Protein AF-A0A932GS89-F1 (afdb_monomer_lite)

InterPro domains:
  IPR000674 Aldehyde oxidase/xanthine dehydrogenase, a/b hammerhead [PF01315] (22-77)
  IPR000674 Aldehyde oxidase/xanthine dehydrogenase, a/b hammerhead [SM01008] (22-82)
  IPR016208 Aldehyde oxidase/xanthine dehydrogenase-like [PTHR11908] (4-77)
  IPR036856 Aldehyde oxidase/xanthine dehydrogenase, a/b hammerhead superfamily [SSF54665] (4-77)

Foldseek 3Di:
DDDDDPPPPDPDDDVCPVCVVVVVDDDPVNDDDVPDDDDDDDDDPDPDDFPPDDDCVVVVPDPPDPDDDAPVNDDPVDPRPGDDD

Secondary structure (DSSP, 8-state):
-PPP-SSTT--PPPTTHHHHHTT-S--GGG---TT---------SSSS--------HHHHTSTT------GGGS-TTSTTSS---

Organism: Tectimicrobiota bacterium (NCBI:txid2528274)

Radius of gyration: 24.24 Å; chains: 1; bounding box: 48×27×71 Å

Sequence (85 aa):
MTRSLAVVGKSLTRLGALEKVTGRSQYTGDLTLPGMLHAKILRSPHPHARIVSIDTCAAQALPGVAAVVTPRDVAPDTRLQPDRA

pLDDT: mean 88.89, std 12.45, range [46.53, 97.56]

Structure (mmCIF, N/CA/C/O backbone):
data_AF-A0A932GS89-F1
#
_entry.id   AF-A0A932GS89-F1
#
loop_
_atom_site.group_PDB
_atom_site.id
_atom_site.type_symbol
_atom_site.label_atom_id
_atom_site.label_alt_id
_atom_site.label_comp_id
_atom_site.label_asym_id
_atom_site.label_entity_id
_atom_site.label_seq_id
_atom_site.pdbx_PDB_ins_code
_atom_site.Cartn_x
_atom_site.Cartn_y
_atom_site.Cartn_z
_atom_site.occupancy
_atom_site.B_iso_or_equiv
_atom_site.auth_seq_id
_atom_site.auth_comp_id
_atom_site.auth_asym_id
_atom_site.auth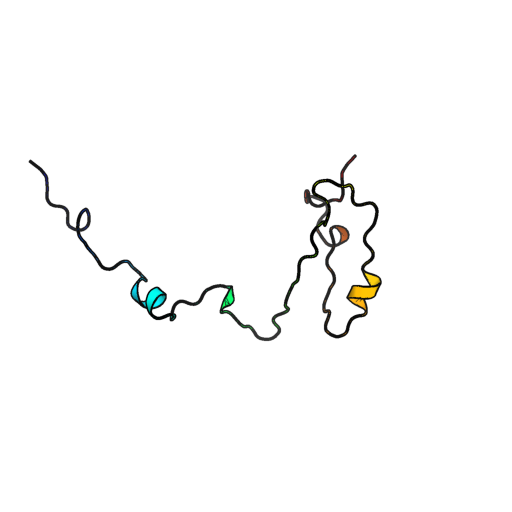_atom_id
_atom_site.pdbx_PDB_model_num
ATOM 1 N N . MET A 1 1 ? 6.700 17.573 -51.328 1.00 49.59 1 MET A N 1
ATOM 2 C CA . MET A 1 1 ? 8.103 17.463 -50.872 1.00 49.59 1 MET A CA 1
ATOM 3 C C . MET A 1 1 ? 8.102 17.234 -49.372 1.00 49.59 1 MET A C 1
ATOM 5 O O . MET A 1 1 ? 7.642 18.103 -48.643 1.00 49.59 1 MET A O 1
ATOM 9 N N . THR A 1 2 ? 8.533 16.063 -48.906 1.00 72.38 2 THR A N 1
ATOM 10 C CA . THR A 1 2 ? 8.522 15.740 -47.470 1.00 72.38 2 THR A CA 1
ATOM 11 C C . THR A 1 2 ? 9.821 16.231 -46.842 1.00 72.38 2 THR A C 1
ATOM 13 O O . THR A 1 2 ? 10.903 15.790 -47.222 1.00 72.38 2 THR A O 1
ATOM 16 N N . ARG A 1 3 ? 9.727 17.184 -45.911 1.00 83.00 3 ARG A N 1
ATOM 17 C CA . ARG A 1 3 ? 10.891 17.738 -45.212 1.00 83.00 3 ARG A CA 1
ATOM 18 C C . ARG A 1 3 ? 11.427 16.702 -44.220 1.00 83.00 3 ARG A C 1
ATOM 20 O O . ARG A 1 3 ? 10.674 16.215 -43.382 1.00 83.00 3 ARG A O 1
ATOM 27 N N . SER A 1 4 ? 12.715 16.373 -44.311 1.00 87.25 4 SER A N 1
ATOM 28 C CA . SER A 1 4 ? 13.385 15.505 -43.333 1.00 87.25 4 SER A CA 1
ATOM 29 C C . SER A 1 4 ? 13.492 16.226 -41.988 1.00 87.25 4 SER A C 1
ATOM 31 O O . SER A 1 4 ? 13.956 17.367 -41.926 1.00 87.25 4 SER A O 1
ATOM 33 N N . LEU A 1 5 ? 13.040 15.566 -40.922 1.00 93.31 5 LEU A N 1
ATOM 34 C CA . LEU A 1 5 ? 13.041 16.082 -39.554 1.00 93.31 5 LEU A CA 1
ATOM 35 C C . LEU A 1 5 ? 14.154 15.411 -38.735 1.00 93.31 5 LEU A C 1
ATOM 37 O O . LEU A 1 5 ? 14.505 14.254 -38.972 1.00 93.31 5 LEU A O 1
ATOM 41 N N . ALA A 1 6 ? 14.703 16.141 -37.760 1.00 91.06 6 ALA A N 1
ATOM 42 C CA . ALA A 1 6 ? 15.834 15.670 -36.956 1.00 91.06 6 ALA A CA 1
ATOM 43 C C . ALA A 1 6 ? 15.473 14.493 -36.029 1.00 91.06 6 ALA A C 1
ATOM 45 O O . ALA A 1 6 ? 16.287 13.599 -35.826 1.00 91.06 6 ALA A O 1
ATOM 46 N N . VAL A 1 7 ? 14.251 14.485 -35.485 1.00 92.88 7 VAL A N 1
ATOM 47 C CA . VAL A 1 7 ? 13.807 13.517 -34.461 1.00 92.88 7 VAL A CA 1
ATOM 48 C C . VAL A 1 7 ? 12.648 12.653 -34.958 1.00 92.88 7 VAL A C 1
ATOM 50 O O . VAL A 1 7 ? 12.630 11.440 -34.759 1.00 92.88 7 VAL A O 1
ATOM 53 N N . VAL A 1 8 ? 11.66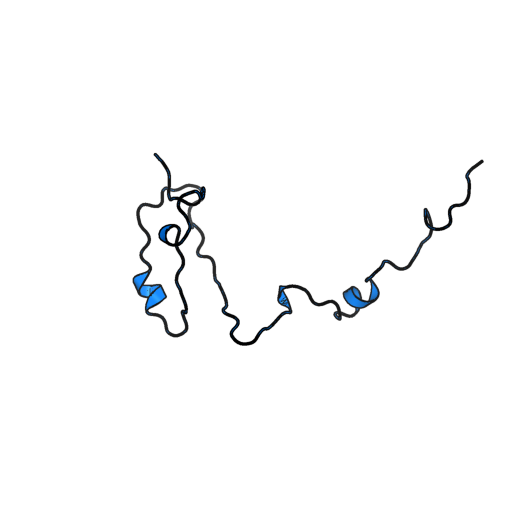6 13.270 -35.617 1.00 91.69 8 VAL A N 1
ATOM 54 C CA . VAL A 1 8 ? 10.450 12.583 -36.068 1.00 91.69 8 VAL A CA 1
ATOM 55 C C . VAL A 1 8 ? 10.796 11.553 -37.146 1.00 91.69 8 VAL A C 1
ATOM 57 O O . VAL A 1 8 ? 11.459 11.872 -38.132 1.00 91.69 8 VAL A O 1
ATOM 60 N N . GLY A 1 9 ? 10.338 10.312 -36.951 1.00 91.94 9 GLY A N 1
ATOM 61 C CA . GLY A 1 9 ? 10.577 9.195 -37.871 1.00 91.94 9 GLY A CA 1
ATOM 62 C C . GLY A 1 9 ? 11.952 8.529 -37.737 1.00 91.94 9 GLY A C 1
ATOM 63 O O . GLY A 1 9 ? 12.303 7.702 -38.575 1.00 91.94 9 GLY A O 1
ATOM 64 N N . LYS A 1 10 ? 12.746 8.874 -36.714 1.00 92.12 10 LYS A N 1
ATOM 65 C CA . LYS A 1 10 ? 14.044 8.241 -36.436 1.00 92.12 10 LYS A CA 1
ATOM 66 C C . LYS A 1 10 ? 13.909 7.181 -35.339 1.00 92.12 10 LYS A C 1
ATOM 68 O O . LYS A 1 10 ? 13.255 7.412 -34.326 1.00 92.12 10 LYS A O 1
ATOM 73 N N . SER A 1 11 ? 14.568 6.035 -35.520 1.00 93.00 11 SER A N 1
ATOM 74 C CA . SER A 1 11 ? 14.686 4.998 -34.486 1.00 93.00 11 SER A CA 1
ATOM 75 C C . SER A 1 11 ? 15.756 5.398 -33.470 1.00 93.00 11 SER A C 1
ATOM 77 O O . SER A 1 11 ? 16.911 4.990 -33.573 1.00 93.00 11 SER A O 1
ATOM 79 N N . LEU A 1 12 ? 15.381 6.252 -32.520 1.00 92.75 12 LEU A N 1
ATOM 80 C CA . LEU A 1 12 ? 16.260 6.711 -31.447 1.00 92.75 12 LEU A CA 1
ATOM 81 C C . LEU A 1 12 ? 16.095 5.840 -30.201 1.00 92.75 12 LEU A C 1
ATOM 83 O O . LEU A 1 12 ? 15.001 5.357 -29.902 1.00 92.75 12 LEU A O 1
ATOM 87 N N . THR A 1 13 ? 17.170 5.690 -29.428 1.00 92.94 13 THR A N 1
ATOM 88 C CA . THR A 1 13 ? 17.093 5.055 -28.110 1.00 92.94 13 THR A CA 1
ATOM 89 C C . THR A 1 13 ? 16.167 5.862 -27.209 1.00 92.94 13 THR A C 1
ATOM 91 O O . THR A 1 13 ? 16.361 7.059 -26.995 1.00 92.94 13 THR A O 1
ATOM 94 N N . ARG A 1 14 ? 15.146 5.200 -26.663 1.00 92.50 14 ARG A N 1
ATOM 95 C CA . ARG A 1 14 ? 14.184 5.833 -25.761 1.00 92.50 14 ARG A CA 1
ATOM 96 C C . ARG A 1 14 ? 14.875 6.279 -24.468 1.00 92.50 14 ARG A C 1
ATOM 98 O O . ARG A 1 14 ? 15.621 5.516 -23.854 1.00 92.50 14 ARG A O 1
ATOM 105 N N . LEU A 1 15 ? 14.558 7.492 -24.017 1.00 93.38 15 LEU A N 1
ATOM 106 C CA . LEU A 1 15 ? 15.035 8.017 -22.738 1.00 93.38 15 LEU A CA 1
ATOM 107 C C . LEU A 1 15 ? 14.654 7.075 -21.582 1.00 93.38 15 LEU A C 1
ATOM 109 O O . LEU A 1 15 ? 13.498 6.654 -21.461 1.00 93.38 15 LEU A O 1
ATOM 113 N N . GLY A 1 16 ? 15.640 6.719 -20.758 1.00 91.50 16 GLY A N 1
ATOM 114 C CA . GLY A 1 16 ? 15.471 5.788 -19.640 1.00 91.50 16 GLY A CA 1
ATOM 115 C C . GLY A 1 16 ? 15.248 4.326 -20.049 1.00 91.50 16 GLY A C 1
ATOM 116 O O . GLY A 1 16 ? 14.906 3.515 -19.196 1.00 91.50 16 GLY A O 1
ATOM 117 N N . ALA A 1 17 ? 15.407 3.955 -21.328 1.00 94.25 17 ALA A N 1
ATOM 118 C CA . ALA A 1 17 ? 15.257 2.560 -21.750 1.00 94.25 17 ALA A CA 1
ATOM 119 C C . ALA A 1 17 ? 16.305 1.654 -21.101 1.00 94.25 17 ALA A C 1
ATOM 121 O O . ALA A 1 17 ? 15.949 0.593 -20.601 1.00 94.25 17 ALA A O 1
ATOM 122 N N . LEU A 1 18 ? 17.568 2.093 -21.066 1.00 95.56 18 LEU A N 1
ATOM 123 C CA . LEU A 1 18 ? 18.668 1.301 -20.519 1.00 95.56 18 LEU A CA 1
ATOM 124 C C . LEU A 1 18 ? 18.447 0.956 -19.041 1.00 95.56 18 LEU A C 1
ATOM 126 O O . LEU A 1 18 ? 18.560 -0.201 -18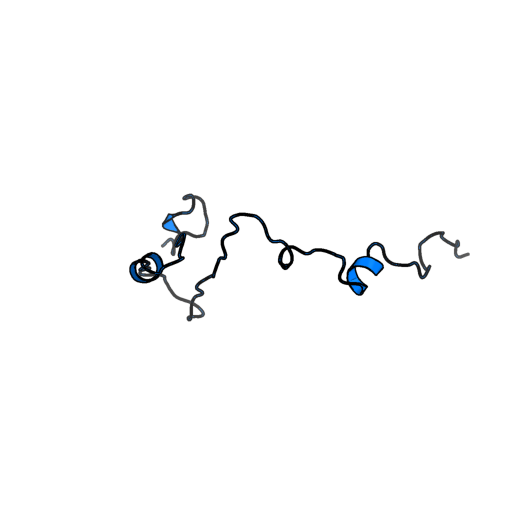.658 1.00 95.56 18 LEU A O 1
ATOM 130 N N . GLU A 1 19 ? 18.094 1.936 -18.212 1.00 95.56 19 GLU A N 1
ATOM 131 C CA . GLU A 1 19 ? 17.871 1.717 -16.776 1.00 95.56 19 GLU A CA 1
ATOM 132 C C . GLU A 1 19 ? 16.707 0.756 -16.515 1.00 95.56 19 GLU A C 1
ATOM 134 O O . GLU A 1 19 ? 16.808 -0.115 -15.653 1.00 95.56 19 GLU A O 1
ATOM 139 N N . LYS A 1 20 ? 15.641 0.850 -17.318 1.00 94.75 20 LYS A N 1
ATOM 140 C CA . LYS A 1 20 ? 14.474 -0.034 -17.215 1.00 94.75 20 LYS A CA 1
ATOM 141 C C . LYS A 1 20 ? 14.804 -1.472 -17.595 1.00 94.75 20 LYS A C 1
ATOM 143 O O . LYS A 1 20 ? 14.416 -2.386 -16.880 1.00 94.75 20 LYS A O 1
ATOM 148 N N . VAL A 1 21 ? 15.531 -1.682 -18.696 1.00 95.44 21 VAL A N 1
ATOM 149 C CA . VAL A 1 21 ? 15.884 -3.043 -19.148 1.00 95.44 21 VAL A CA 1
ATOM 150 C C . VAL A 1 21 ? 17.005 -3.672 -18.321 1.00 95.44 21 VAL A C 1
ATOM 152 O O . VAL A 1 21 ? 17.141 -4.888 -18.314 1.00 95.44 21 VAL A O 1
ATOM 155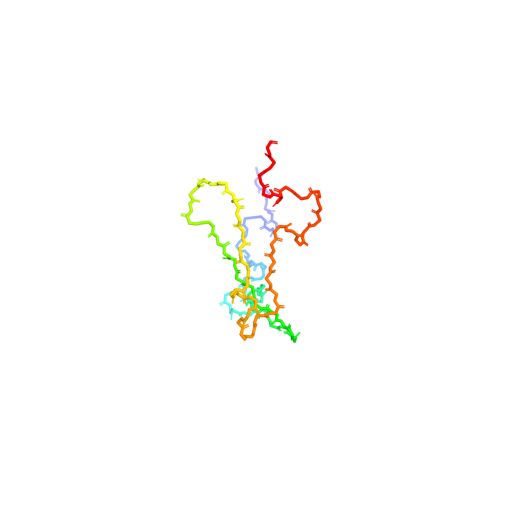 N N . THR A 1 22 ? 17.798 -2.862 -17.616 1.00 96.06 22 THR A N 1
ATOM 156 C CA . THR A 1 22 ? 18.863 -3.341 -16.717 1.00 96.06 22 THR A CA 1
ATOM 157 C C . THR A 1 22 ? 18.407 -3.507 -15.267 1.00 96.06 22 THR A C 1
ATOM 159 O O . THR A 1 22 ? 19.209 -3.927 -14.438 1.00 96.06 22 THR A O 1
ATOM 162 N N . GLY A 1 23 ? 17.155 -3.163 -14.939 1.00 94.38 23 GLY A N 1
ATOM 163 C CA . GLY A 1 23 ? 16.640 -3.207 -13.565 1.00 94.38 23 GLY A CA 1
ATOM 164 C C . GLY A 1 23 ? 17.258 -2.160 -12.631 1.00 94.38 23 GLY A C 1
ATOM 165 O O . GLY A 1 23 ? 17.209 -2.316 -11.418 1.00 94.38 23 GLY A O 1
ATOM 166 N N . ARG A 1 24 ? 17.871 -1.104 -13.180 1.00 95.06 24 ARG A N 1
ATOM 167 C CA . ARG A 1 24 ? 18.479 -0.011 -12.401 1.00 95.06 24 ARG A CA 1
ATOM 168 C C . ARG A 1 24 ? 17.489 1.092 -12.040 1.00 95.06 24 ARG A C 1
ATOM 170 O O . ARG A 1 24 ? 17.759 1.869 -11.128 1.00 95.06 24 ARG A O 1
ATOM 177 N N . SER A 1 25 ? 16.373 1.193 -12.760 1.00 95.19 25 SER A N 1
ATOM 178 C CA . SER A 1 25 ? 15.301 2.123 -12.407 1.00 95.19 25 SER A CA 1
ATOM 179 C C . SER A 1 25 ? 14.650 1.699 -11.092 1.00 95.19 25 SER A C 1
ATOM 181 O O . SER A 1 25 ? 14.180 0.573 -10.989 1.00 95.19 25 SER A O 1
ATOM 183 N N . GLN A 1 26 ? 14.591 2.615 -10.124 1.00 94.38 26 GLN A N 1
ATOM 184 C CA . GLN A 1 26 ? 13.864 2.412 -8.871 1.00 94.38 26 GLN A CA 1
ATOM 185 C C . GLN A 1 26 ? 12.416 2.880 -9.024 1.00 94.38 26 GLN A C 1
ATOM 187 O O . GLN A 1 26 ? 12.151 3.997 -9.477 1.00 94.38 26 GLN A O 1
ATOM 192 N N . TYR A 1 27 ? 11.484 2.031 -8.619 1.00 93.69 27 TYR A N 1
ATOM 193 C CA . TYR A 1 27 ? 10.059 2.312 -8.531 1.00 93.69 27 TYR A CA 1
ATOM 194 C C . TYR A 1 27 ? 9.630 2.402 -7.069 1.00 93.69 27 TYR A C 1
ATOM 196 O O . TYR A 1 27 ? 10.357 2.011 -6.164 1.00 93.69 27 TYR A O 1
ATOM 204 N N . THR A 1 28 ? 8.414 2.890 -6.815 1.00 94.31 28 THR A N 1
ATOM 205 C CA . THR A 1 28 ? 7.892 3.051 -5.446 1.00 94.31 28 THR A CA 1
ATOM 206 C C . THR A 1 28 ? 7.944 1.757 -4.627 1.00 94.31 28 THR A C 1
ATOM 208 O O . THR A 1 28 ? 8.149 1.823 -3.422 1.00 94.31 28 THR A O 1
ATOM 211 N N . GLY A 1 29 ? 7.794 0.592 -5.268 1.00 92.69 29 GLY A N 1
ATOM 212 C CA . GLY A 1 29 ? 7.889 -0.713 -4.606 1.00 92.69 29 GLY A CA 1
ATOM 213 C C . GLY A 1 29 ? 9.313 -1.152 -4.248 1.00 92.69 29 GLY A C 1
ATOM 214 O O . GLY A 1 29 ? 9.464 -2.040 -3.417 1.00 92.69 29 GLY A O 1
ATOM 215 N N . ASP A 1 30 ? 10.334 -0.525 -4.833 1.00 94.50 30 ASP A N 1
ATOM 216 C CA . ASP A 1 30 ? 11.745 -0.847 -4.581 1.00 94.50 30 ASP A CA 1
ATOM 217 C C . ASP A 1 30 ? 12.327 -0.011 -3.429 1.00 94.50 30 ASP A C 1
ATOM 219 O O . ASP A 1 30 ? 13.444 -0.249 -2.969 1.00 94.50 30 ASP A O 1
ATOM 223 N N . LEU A 1 31 ? 11.583 0.994 -2.958 1.00 94.56 31 LEU A N 1
ATOM 224 C CA . LEU A 1 31 ? 12.023 1.887 -1.895 1.00 94.56 31 LEU A CA 1
ATOM 225 C C . LEU A 1 31 ? 11.889 1.210 -0.528 1.00 94.56 31 LEU A C 1
ATOM 227 O O . LEU A 1 31 ? 10.857 0.636 -0.191 1.00 94.56 31 LEU A O 1
ATOM 231 N N . THR A 1 32 ? 12.924 1.337 0.298 1.00 95.25 32 THR A N 1
ATOM 232 C CA . THR A 1 32 ? 12.896 0.968 1.717 1.00 95.25 32 THR A CA 1
ATOM 233 C C . THR A 1 32 ? 13.489 2.113 2.523 1.00 95.25 32 THR A C 1
ATOM 235 O O . THR A 1 32 ? 14.604 2.555 2.251 1.00 95.25 32 THR A O 1
ATOM 238 N N . LEU A 1 33 ? 12.736 2.607 3.507 1.00 95.75 33 LEU A N 1
ATOM 239 C CA . LEU A 1 33 ? 13.127 3.735 4.353 1.00 95.75 33 LEU A CA 1
ATOM 240 C C . LEU A 1 33 ? 13.213 3.303 5.826 1.00 95.75 33 LEU A C 1
ATOM 242 O O . LEU A 1 33 ? 12.453 2.425 6.250 1.00 95.75 33 LEU A O 1
ATOM 246 N N . PRO A 1 34 ? 14.097 3.914 6.637 1.00 97.31 34 PRO A N 1
ATOM 247 C CA . PRO A 1 34 ? 14.123 3.674 8.077 1.00 97.31 34 PRO A CA 1
ATOM 248 C C . PRO A 1 34 ? 12.754 3.950 8.715 1.00 97.31 34 PRO A C 1
ATOM 250 O O . PRO A 1 34 ? 12.169 5.008 8.500 1.00 97.31 34 PRO A O 1
ATOM 253 N N . GLY A 1 35 ? 12.237 2.994 9.491 1.00 95.25 35 GLY A N 1
ATOM 254 C CA . GLY A 1 35 ? 10.933 3.113 10.158 1.00 95.25 35 GLY A CA 1
ATOM 255 C C . GLY A 1 35 ? 9.707 2.903 9.257 1.00 95.25 35 GLY A C 1
ATOM 256 O O . GLY A 1 35 ? 8.591 3.189 9.685 1.00 95.25 35 GLY A O 1
ATOM 257 N N . MET A 1 36 ? 9.881 2.410 8.026 1.00 97.12 36 MET A N 1
ATOM 258 C CA . MET A 1 36 ? 8.774 2.162 7.098 1.00 97.12 36 MET A CA 1
ATOM 259 C C . MET A 1 36 ? 7.770 1.136 7.649 1.00 97.12 36 MET A C 1
ATOM 261 O O . MET A 1 36 ? 8.108 -0.023 7.899 1.00 97.12 36 MET A O 1
ATOM 265 N N . LEU A 1 37 ? 6.511 1.558 7.783 1.00 96.69 37 LEU A N 1
ATOM 266 C CA . LEU A 1 37 ? 5.387 0.673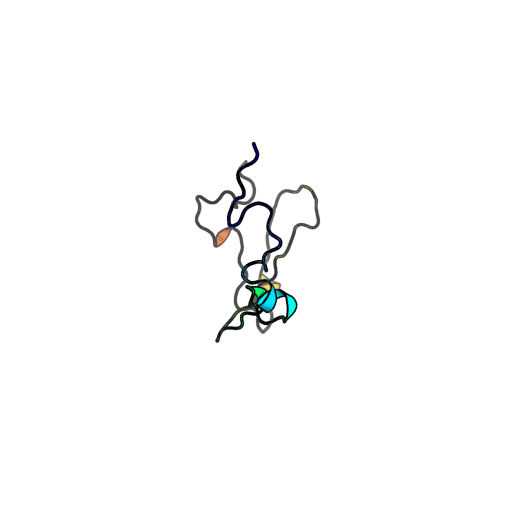 8.082 1.00 96.69 37 LEU A CA 1
ATOM 267 C C . LEU A 1 37 ? 4.843 0.038 6.801 1.00 96.69 37 LEU A C 1
ATOM 269 O O . LEU A 1 37 ? 4.848 0.650 5.734 1.00 96.69 37 LEU A O 1
ATOM 273 N N . HIS A 1 38 ? 4.309 -1.174 6.931 1.00 95.31 38 HIS A N 1
ATOM 274 C CA . HIS A 1 38 ? 3.604 -1.863 5.855 1.00 95.31 38 HIS A CA 1
ATOM 275 C C . HIS A 1 38 ? 2.099 -1.803 6.111 1.00 95.31 38 HIS A C 1
ATOM 277 O O . HIS A 1 38 ? 1.646 -2.020 7.235 1.00 95.31 38 HIS A O 1
ATOM 283 N N . ALA A 1 39 ? 1.320 -1.527 5.067 1.00 95.44 39 ALA A N 1
ATOM 284 C CA . ALA A 1 39 ? -0.133 -1.446 5.151 1.00 95.44 39 ALA A CA 1
ATOM 285 C C . ALA A 1 39 ? -0.799 -2.594 4.387 1.00 95.44 39 ALA A C 1
ATOM 287 O O . ALA A 1 39 ? -0.325 -3.031 3.337 1.00 95.44 39 ALA A O 1
ATOM 288 N N . LYS A 1 40 ? -1.948 -3.048 4.891 1.00 95.19 40 LYS A N 1
ATOM 289 C CA . LYS A 1 40 ? -2.825 -4.003 4.211 1.00 95.19 40 LYS A CA 1
ATOM 290 C C . LYS A 1 40 ? -4.254 -3.484 4.242 1.00 95.19 40 LYS A C 1
ATOM 292 O O . LYS A 1 40 ? -4.761 -3.114 5.294 1.00 95.19 40 LYS A O 1
ATOM 297 N N . ILE A 1 41 ? -4.904 -3.492 3.083 1.00 95.62 41 ILE A N 1
ATOM 298 C CA . ILE A 1 41 ? -6.286 -3.030 2.937 1.00 95.62 41 ILE A CA 1
ATOM 299 C C . ILE A 1 41 ? -7.227 -4.225 3.102 1.00 95.62 41 ILE A C 1
ATOM 301 O O . ILE A 1 41 ? -7.170 -5.175 2.316 1.00 95.62 41 ILE A O 1
ATOM 305 N N . LEU A 1 42 ? -8.114 -4.165 4.098 1.00 94.94 42 LEU A N 1
ATOM 306 C CA . LEU A 1 42 ? -9.261 -5.066 4.198 1.00 94.94 42 LEU A CA 1
ATOM 307 C C . LEU A 1 42 ? -10.350 -4.581 3.235 1.00 94.94 42 LEU A C 1
ATOM 309 O O . LEU A 1 42 ? -10.807 -3.444 3.328 1.00 94.94 42 LEU A O 1
ATOM 313 N N . ARG A 1 43 ? -10.742 -5.433 2.285 1.00 94.81 43 ARG A N 1
ATOM 314 C CA . ARG A 1 43 ? -11.753 -5.114 1.267 1.00 94.81 43 ARG A CA 1
ATOM 315 C C . ARG A 1 43 ? -13.068 -5.821 1.566 1.00 94.81 43 ARG A C 1
ATOM 317 O O . ARG A 1 43 ? -13.071 -6.885 2.180 1.00 94.81 43 ARG A O 1
ATOM 324 N N . SER A 1 44 ? -14.168 -5.230 1.103 1.00 94.12 44 SER A N 1
ATOM 325 C CA . SER A 1 44 ? -15.492 -5.842 1.204 1.00 94.12 44 SER A CA 1
ATOM 326 C C . SER A 1 44 ? -15.509 -7.208 0.503 1.00 94.12 44 SER A C 1
ATOM 328 O O . SER A 1 44 ? -15.065 -7.293 -0.645 1.00 94.12 44 SER A O 1
ATOM 330 N N . PRO A 1 45 ? -16.047 -8.261 1.143 1.00 96.00 45 PRO A N 1
ATOM 331 C CA . PRO A 1 45 ? -16.324 -9.527 0.472 1.00 96.00 45 PRO A CA 1
ATOM 332 C C . PRO A 1 45 ? -17.618 -9.472 -0.359 1.00 96.00 45 PRO A C 1
ATOM 334 O O . PRO A 1 45 ? -17.878 -10.375 -1.148 1.00 96.00 45 PRO A O 1
ATOM 337 N N . HIS A 1 46 ? -18.428 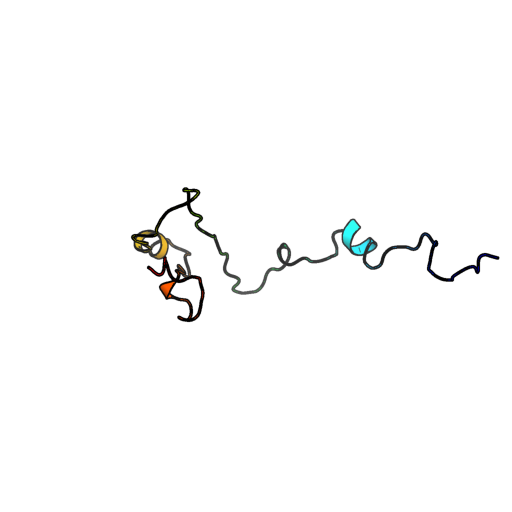-8.419 -0.198 1.00 95.75 46 HIS A N 1
ATOM 338 C CA . HIS A 1 46 ? -19.697 -8.232 -0.898 1.00 95.75 46 HIS A CA 1
ATOM 339 C C . HIS A 1 46 ? -19.562 -7.179 -2.010 1.00 95.75 46 HIS A C 1
ATOM 341 O O . HIS A 1 46 ? -18.931 -6.142 -1.777 1.00 95.75 46 HIS A O 1
ATOM 347 N N . PRO A 1 47 ? -20.201 -7.378 -3.178 1.00 95.69 47 PRO A N 1
ATOM 348 C CA . PRO A 1 47 ? -20.179 -6.404 -4.272 1.00 95.69 47 PRO A CA 1
ATOM 349 C C . PRO A 1 47 ? -20.929 -5.106 -3.934 1.00 95.69 47 PRO A C 1
ATOM 351 O O . PRO A 1 47 ? -20.544 -4.040 -4.404 1.00 95.69 47 PRO A O 1
ATOM 354 N N . HIS A 1 48 ? -21.975 -5.183 -3.103 1.00 94.62 48 HIS A N 1
ATOM 355 C CA . HIS A 1 48 ? -22.719 -4.032 -2.593 1.00 94.62 48 HIS A CA 1
ATOM 356 C C . HIS A 1 48 ? -23.284 -4.352 -1.207 1.00 94.62 48 HIS A C 1
ATOM 358 O O . HIS A 1 48 ? -23.984 -5.351 -1.039 1.00 94.62 48 HIS A O 1
ATOM 364 N N . ALA A 1 49 ? -22.966 -3.528 -0.212 1.00 90.12 49 ALA A N 1
ATOM 365 C CA . ALA A 1 49 ? -23.434 -3.695 1.158 1.00 90.12 49 ALA A CA 1
ATOM 366 C C . ALA A 1 49 ? -23.333 -2.375 1.926 1.00 90.12 49 ALA A C 1
ATOM 368 O O . ALA A 1 49 ? -22.551 -1.495 1.567 1.00 90.12 49 ALA A O 1
ATOM 369 N N . ARG A 1 50 ? -24.099 -2.280 3.014 1.00 90.81 50 ARG A N 1
ATOM 370 C CA . ARG A 1 50 ? -24.000 -1.201 3.996 1.00 90.81 50 ARG A CA 1
ATOM 371 C C . ARG A 1 50 ? -23.063 -1.603 5.137 1.00 90.81 50 ARG A C 1
ATOM 373 O O . ARG A 1 50 ? -23.176 -2.725 5.634 1.00 90.81 50 ARG A O 1
ATOM 380 N N . ILE A 1 51 ? -22.177 -0.707 5.579 1.00 90.50 51 ILE A N 1
ATOM 381 C CA . ILE A 1 51 ? -21.287 -0.977 6.716 1.00 90.50 51 ILE A CA 1
ATOM 382 C C . ILE A 1 51 ? -22.052 -0.690 8.011 1.00 90.50 51 ILE A C 1
ATOM 384 O O . ILE A 1 51 ? -22.182 0.452 8.430 1.00 90.50 51 ILE A O 1
ATOM 388 N N . VAL A 1 52 ? -22.556 -1.737 8.667 1.00 91.94 52 VAL A N 1
ATOM 389 C CA . VAL A 1 52 ? -23.277 -1.588 9.947 1.00 91.94 52 VAL A CA 1
ATOM 390 C C . VAL A 1 52 ? -22.309 -1.352 11.109 1.00 91.94 52 VAL A C 1
ATOM 392 O O . VAL A 1 52 ? -22.566 -0.527 11.983 1.00 91.94 52 VAL A O 1
ATOM 395 N N . SER A 1 53 ? -21.184 -2.066 11.127 1.00 91.81 53 SER A N 1
ATOM 396 C CA . SER A 1 53 ? -20.170 -1.957 12.174 1.00 91.81 53 SER A CA 1
ATOM 397 C C . SER A 1 53 ? -18.787 -2.358 11.658 1.00 91.81 53 SER A C 1
ATOM 399 O O . SER A 1 53 ? -18.655 -3.087 10.675 1.00 91.81 53 SER A O 1
ATOM 401 N N . ILE A 1 54 ? -17.751 -1.854 12.332 1.00 93.50 54 ILE A N 1
ATOM 402 C CA . ILE A 1 54 ? -16.351 -2.246 12.148 1.00 93.50 54 ILE A CA 1
ATOM 403 C C . ILE A 1 54 ? -15.787 -2.483 13.549 1.00 93.50 54 ILE A C 1
ATOM 405 O O . ILE A 1 54 ? -15.781 -1.556 14.357 1.00 93.50 54 ILE A O 1
ATOM 409 N N . ASP A 1 55 ? -15.328 -3.702 13.826 1.00 94.69 55 ASP A N 1
ATOM 410 C CA . ASP A 1 55 ? -14.595 -4.037 15.051 1.00 94.69 55 ASP A CA 1
ATOM 411 C C . ASP A 1 55 ? -13.104 -4.196 14.731 1.00 94.69 55 ASP A C 1
ATOM 413 O O . ASP A 1 55 ? -12.714 -5.003 13.884 1.00 94.69 55 ASP A O 1
ATOM 417 N N . THR A 1 56 ? -12.271 -3.392 15.389 1.00 96.56 56 THR A N 1
ATOM 418 C CA . THR A 1 56 ? -10.817 -3.359 15.195 1.00 96.56 56 THR A CA 1
ATOM 419 C C . THR A 1 56 ? -10.043 -4.027 16.326 1.00 96.56 56 THR A C 1
ATOM 421 O O . THR A 1 56 ? -8.820 -4.127 16.223 1.00 96.56 56 THR A O 1
ATOM 424 N N . CYS A 1 57 ? -10.716 -4.494 17.385 1.00 97.12 57 CYS A N 1
ATOM 425 C CA . CYS A 1 57 ? -10.079 -4.919 18.633 1.00 97.12 57 CYS A CA 1
ATOM 426 C C . CYS A 1 57 ? -9.046 -6.030 18.408 1.00 97.12 57 CYS A C 1
ATOM 428 O O . CYS A 1 57 ? -7.886 -5.901 18.801 1.00 97.12 57 CYS A O 1
ATOM 430 N N . ALA A 1 58 ? -9.435 -7.084 17.687 1.00 96.94 58 ALA A N 1
ATOM 431 C CA . ALA A 1 58 ? -8.546 -8.206 17.403 1.00 96.94 58 ALA A CA 1
ATOM 432 C C . ALA A 1 58 ? -7.314 -7.786 16.587 1.00 96.94 58 ALA A C 1
ATOM 434 O O . ALA A 1 58 ? -6.210 -8.237 16.871 1.00 96.94 58 ALA A O 1
ATOM 435 N N . ALA A 1 59 ? -7.486 -6.904 15.597 1.00 96.44 59 ALA A N 1
ATOM 436 C CA . ALA A 1 59 ? -6.382 -6.432 14.767 1.00 96.44 59 ALA A CA 1
ATOM 437 C C . ALA A 1 59 ? -5.413 -5.540 15.559 1.00 96.44 59 ALA A C 1
ATOM 439 O O . ALA A 1 59 ? -4.205 -5.683 15.415 1.00 96.44 59 ALA A O 1
ATOM 440 N N . GLN A 1 60 ? -5.929 -4.663 16.423 1.00 96.56 60 GLN A N 1
ATOM 441 C CA . GLN A 1 60 ? -5.117 -3.786 17.276 1.00 96.56 60 GLN A CA 1
ATOM 442 C C . GLN A 1 60 ? -4.314 -4.560 18.330 1.00 96.56 60 GLN A C 1
ATOM 444 O O . GLN A 1 60 ? -3.242 -4.114 18.722 1.00 96.56 60 GLN A O 1
ATOM 449 N N . ALA A 1 61 ? -4.811 -5.716 18.776 1.00 97.38 61 ALA A N 1
ATOM 450 C CA . ALA A 1 61 ? -4.130 -6.556 19.759 1.00 97.38 61 ALA A CA 1
ATOM 451 C C . ALA A 1 61 ? -2.966 -7.383 19.177 1.00 97.38 61 ALA A C 1
ATOM 453 O O . ALA A 1 61 ? -2.202 -7.980 19.938 1.00 97.38 61 ALA A O 1
ATOM 454 N N . LEU A 1 62 ? -2.822 -7.460 17.849 1.00 97.56 62 LEU A N 1
ATOM 455 C CA . LEU A 1 62 ? -1.775 -8.267 17.224 1.00 97.56 62 LEU A CA 1
ATOM 456 C C . LEU A 1 62 ? -0.387 -7.621 17.393 1.00 97.56 62 LEU A C 1
ATOM 458 O O . LEU A 1 62 ? -0.210 -6.444 17.063 1.00 97.56 62 LEU A O 1
ATOM 462 N N . PRO A 1 63 ? 0.637 -8.390 17.811 1.00 97.38 63 PRO A N 1
ATOM 463 C CA . PRO A 1 63 ? 2.012 -7.904 17.836 1.00 97.38 63 PRO A CA 1
ATOM 464 C C . PRO A 1 63 ? 2.462 -7.408 16.456 1.00 97.38 63 PRO A C 1
ATOM 466 O O . PRO A 1 63 ? 2.282 -8.091 15.449 1.00 97.38 63 PRO A O 1
ATOM 469 N N . GLY A 1 64 ? 3.069 -6.221 16.412 1.00 95.75 64 GLY A N 1
ATOM 470 C CA . GLY A 1 64 ? 3.569 -5.608 15.176 1.00 95.75 64 GLY A CA 1
ATOM 471 C C . GLY A 1 64 ? 2.549 -4.757 14.413 1.00 95.75 64 GLY A C 1
ATOM 472 O O . GLY A 1 64 ? 2.924 -4.105 13.438 1.00 95.75 64 GLY A O 1
ATOM 473 N N . VAL A 1 65 ? 1.288 -4.697 14.851 1.00 97.56 65 VAL A N 1
ATOM 474 C CA . VAL A 1 65 ? 0.320 -3.738 14.306 1.00 97.56 65 VAL A CA 1
ATOM 475 C C . VAL A 1 65 ? 0.576 -2.361 14.908 1.00 97.56 65 VAL A C 1
ATOM 477 O O . VAL A 1 65 ? 0.391 -2.141 16.099 1.00 97.56 65 VAL A O 1
ATOM 480 N N . ALA A 1 66 ? 0.998 -1.419 14.064 1.00 96.81 66 ALA A N 1
ATOM 481 C CA . ALA A 1 66 ? 1.222 -0.036 14.480 1.00 96.81 66 ALA A CA 1
ATOM 482 C C . ALA A 1 66 ? -0.084 0.772 14.572 1.00 96.81 66 ALA A C 1
ATOM 484 O O . ALA A 1 66 ? -0.216 1.632 15.437 1.00 96.81 66 ALA A O 1
ATOM 485 N N . ALA A 1 67 ? -1.042 0.515 13.675 1.00 96.31 67 ALA A N 1
ATOM 486 C CA . ALA A 1 67 ? -2.331 1.199 13.640 1.00 96.31 67 ALA A CA 1
ATOM 487 C C . ALA A 1 67 ? -3.374 0.393 12.853 1.00 96.31 67 ALA A C 1
ATOM 489 O O . ALA A 1 67 ? -3.037 -0.354 11.932 1.00 96.31 67 ALA A O 1
ATOM 490 N N . VAL A 1 68 ? -4.650 0.614 13.175 1.00 96.62 68 VAL A N 1
ATOM 491 C CA . VAL A 1 68 ? -5.797 0.196 12.360 1.00 96.62 68 VAL A CA 1
ATOM 492 C C . VAL A 1 68 ? -6.581 1.453 12.017 1.00 96.62 68 VAL A C 1
ATOM 494 O O . VAL A 1 68 ? -7.067 2.126 12.918 1.00 96.62 68 VAL A O 1
ATOM 497 N N . VAL A 1 69 ? -6.658 1.777 10.727 1.00 94.38 69 VAL A N 1
ATOM 498 C CA . VAL A 1 69 ? -7.268 3.018 10.234 1.00 94.38 69 VAL A CA 1
ATOM 499 C C . VAL A 1 69 ? -8.636 2.713 9.640 1.00 94.38 69 VAL A C 1
ATOM 501 O O . VAL A 1 69 ? -8.783 1.823 8.800 1.00 94.38 69 VAL A O 1
ATOM 504 N N . THR A 1 70 ? -9.635 3.471 10.070 1.00 92.19 70 THR A N 1
ATOM 505 C CA . THR A 1 70 ? -11.037 3.377 9.663 1.00 92.19 70 THR A CA 1
ATOM 506 C C . THR A 1 70 ? -11.521 4.727 9.121 1.00 92.19 70 THR A C 1
ATOM 508 O O . THR A 1 70 ? -10.839 5.741 9.278 1.00 92.19 70 THR A O 1
ATOM 511 N N . PRO A 1 71 ? -12.725 4.807 8.526 1.00 87.06 71 PRO A N 1
ATOM 512 C CA . PRO A 1 71 ? -13.311 6.092 8.148 1.00 87.06 71 PRO A CA 1
ATOM 513 C C . PRO A 1 71 ? -13.426 7.121 9.279 1.00 87.06 71 PRO A C 1
ATOM 515 O O . PRO A 1 71 ? -13.507 8.313 9.001 1.00 87.06 71 PRO A O 1
ATOM 518 N N . ARG A 1 72 ? -13.444 6.680 10.546 1.00 85.25 72 ARG A N 1
ATOM 519 C CA . ARG A 1 72 ? -13.538 7.568 11.717 1.00 85.25 72 ARG A CA 1
ATOM 520 C C . ARG A 1 72 ? -12.261 8.375 11.954 1.00 85.25 72 ARG A C 1
ATOM 522 O O . ARG A 1 72 ? -12.321 9.400 12.619 1.00 85.25 72 ARG A O 1
ATOM 529 N N . ASP A 1 73 ? -11.142 7.927 11.393 1.00 89.31 73 ASP A N 1
ATOM 530 C CA . ASP A 1 73 ? -9.821 8.541 11.554 1.00 89.31 73 ASP A CA 1
ATOM 531 C C . ASP A 1 73 ? -9.524 9.587 10.463 1.00 89.31 73 ASP A C 1
ATOM 533 O O . ASP A 1 73 ? -8.465 10.213 10.458 1.00 89.31 73 ASP A O 1
ATOM 537 N N . VAL A 1 74 ? -10.450 9.777 9.515 1.00 83.00 74 VAL A N 1
ATOM 538 C CA . VAL A 1 74 ? -10.300 10.680 8.367 1.00 83.00 74 VAL A CA 1
ATOM 539 C C . VAL A 1 74 ? -11.200 11.907 8.542 1.00 83.00 74 VAL A C 1
ATOM 541 O O . VAL A 1 74 ? -12.298 11.821 9.088 1.00 83.00 74 VAL A O 1
ATOM 544 N N . ALA A 1 75 ? -10.740 13.069 8.068 1.00 75.50 75 ALA A N 1
ATOM 545 C CA . ALA A 1 75 ? -11.462 14.335 8.186 1.00 75.50 75 ALA A CA 1
ATOM 546 C C . ALA A 1 75 ? -12.911 14.260 7.634 1.00 75.50 75 ALA A C 1
ATOM 548 O O . ALA A 1 75 ? -13.160 13.600 6.616 1.00 75.50 75 ALA A O 1
ATOM 549 N N . PRO A 1 76 ? -13.867 14.978 8.258 1.00 65.38 76 PRO A N 1
ATOM 550 C CA . PRO A 1 76 ? -15.305 14.799 8.035 1.00 65.38 76 PRO A CA 1
ATOM 551 C C . PRO A 1 76 ? -15.812 15.165 6.631 1.00 65.38 76 PRO A C 1
ATOM 553 O O . PRO A 1 76 ? -16.893 14.716 6.261 1.00 65.38 76 PRO A O 1
ATOM 556 N N . ASP A 1 77 ? -15.061 15.919 5.827 1.00 66.69 77 ASP A N 1
ATOM 557 C CA . ASP A 1 77 ? -15.457 16.277 4.451 1.00 66.69 77 ASP A CA 1
ATOM 558 C C . ASP A 1 77 ? -15.216 15.145 3.430 1.00 66.69 77 ASP A C 1
ATOM 560 O O . ASP A 1 77 ? -15.553 15.227 2.248 1.00 66.69 77 ASP A O 1
ATOM 564 N N . THR A 1 78 ? -14.634 14.029 3.866 1.00 58.12 78 THR A N 1
ATOM 565 C CA . THR A 1 78 ? -14.300 12.954 2.937 1.00 58.12 78 THR A CA 1
ATOM 566 C C . THR A 1 78 ? -15.544 12.128 2.606 1.00 58.12 78 THR A C 1
ATOM 568 O O . THR A 1 78 ? -16.247 11.652 3.498 1.00 58.12 78 THR A O 1
ATOM 571 N N . ARG A 1 79 ? -15.768 11.843 1.313 1.00 62.97 79 ARG A N 1
ATOM 572 C CA . ARG A 1 79 ? -16.782 10.886 0.796 1.00 62.97 79 ARG A CA 1
ATOM 573 C C . ARG A 1 79 ? -16.621 9.441 1.318 1.00 62.97 79 ARG A C 1
ATOM 575 O O . ARG A 1 79 ? -17.278 8.536 0.825 1.00 62.97 79 ARG A O 1
ATOM 582 N N . LEU A 1 80 ? -15.711 9.227 2.267 1.00 63.84 80 LEU A N 1
ATOM 583 C CA . LEU A 1 80 ? -15.400 7.961 2.919 1.00 63.84 80 LEU A CA 1
ATOM 584 C C . LEU A 1 80 ? -16.263 7.703 4.158 1.00 63.84 80 LEU A C 1
ATOM 586 O O . LEU A 1 80 ? -16.098 6.655 4.776 1.00 63.84 80 LEU A O 1
ATOM 590 N N . GLN A 1 81 ? -17.159 8.623 4.536 1.00 61.25 81 GLN A N 1
ATOM 591 C CA . GLN A 1 81 ? -18.133 8.340 5.589 1.00 61.25 81 GLN A CA 1
ATOM 592 C C . GLN A 1 81 ? -18.930 7.080 5.214 1.00 61.25 81 GLN A C 1
ATOM 594 O O . GLN A 1 81 ? -19.381 6.989 4.067 1.00 61.25 81 GLN A O 1
ATOM 599 N N . PRO A 1 82 ? -19.093 6.115 6.139 1.00 60.09 82 PRO A N 1
ATOM 600 C CA . PRO A 1 82 ? -19.987 4.993 5.906 1.00 60.09 82 PRO A CA 1
ATOM 601 C C . PRO A 1 82 ? -21.375 5.579 5.649 1.00 60.09 82 PRO A C 1
ATOM 603 O O . PRO A 1 82 ? -21.917 6.267 6.507 1.00 60.09 82 PRO A O 1
ATOM 606 N N . ASP A 1 83 ? -21.846 5.401 4.412 1.00 61.91 83 ASP A N 1
ATOM 607 C CA . ASP A 1 83 ? -23.231 5.548 3.978 1.00 61.91 83 ASP A CA 1
ATOM 608 C C . ASP A 1 83 ? -23.998 6.712 4.636 1.00 61.91 83 ASP A C 1
ATOM 610 O O . ASP A 1 83 ? -24.695 6.555 5.637 1.00 61.91 83 ASP A O 1
ATOM 614 N N . ARG A 1 84 ? -23.920 7.902 4.016 1.00 53.03 84 ARG A N 1
ATOM 615 C CA . ARG A 1 84 ? -24.924 8.949 4.251 1.00 53.03 84 ARG A CA 1
ATOM 616 C C . ARG A 1 84 ? -26.284 8.387 3.832 1.00 53.03 84 ARG A C 1
ATOM 618 O O . ARG A 1 84 ? -26.432 7.979 2.679 1.00 53.03 84 ARG A O 1
ATOM 625 N N . ALA A 1 85 ? -27.228 8.335 4.768 1.00 46.53 85 ALA A N 1
ATOM 626 C CA . ALA A 1 85 ? -28.644 8.217 4.432 1.00 46.53 85 ALA A CA 1
ATOM 627 C C . ALA A 1 85 ? -29.077 9.384 3.532 1.00 46.53 85 ALA A C 1
ATOM 629 O O . ALA A 1 85 ? -28.518 10.496 3.703 1.00 46.53 85 ALA A O 1
#